Protein AF-A0A0B3BM77-F1 (afdb_monomer)

pLDDT: mean 92.87, std 7.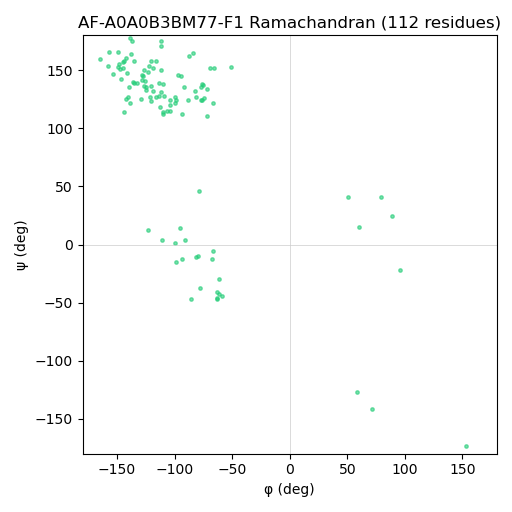0, range [59.5, 98.69]

Structure (mmCIF, N/CA/C/O backbone):
data_AF-A0A0B3BM77-F1
#
_entry.id   AF-A0A0B3BM77-F1
#
loop_
_atom_site.group_PDB
_atom_site.id
_atom_site.type_symbol
_atom_site.label_atom_id
_atom_site.label_alt_id
_atom_site.label_comp_id
_atom_site.label_asym_id
_atom_site.label_entity_id
_atom_site.label_seq_id
_atom_site.pdbx_PDB_ins_code
_atom_site.Cartn_x
_atom_site.Cartn_y
_atom_site.Cartn_z
_atom_site.occupancy
_atom_site.B_iso_or_equiv
_atom_site.auth_seq_id
_atom_site.auth_comp_id
_atom_site.auth_asym_id
_atom_site.auth_atom_id
_atom_site.pdbx_PDB_model_num
ATOM 1 N N . MET A 1 1 ? -20.000 -0.209 4.697 1.00 59.50 1 MET A N 1
ATOM 2 C CA . MET A 1 1 ? -18.813 -0.447 3.841 1.00 59.50 1 MET A CA 1
ATOM 3 C C . MET A 1 1 ? -17.624 -0.714 4.749 1.00 59.50 1 MET A C 1
ATOM 5 O O . MET A 1 1 ? -17.589 -0.122 5.816 1.00 59.50 1 MET A O 1
ATOM 9 N N . ALA A 1 2 ? -16.719 -1.623 4.383 1.00 77.06 2 ALA A N 1
ATOM 10 C CA . ALA A 1 2 ? -15.497 -1.900 5.147 1.00 77.06 2 ALA A CA 1
ATOM 11 C C . ALA A 1 2 ? -14.353 -0.961 4.716 1.00 77.06 2 ALA A C 1
ATOM 13 O O . ALA A 1 2 ? -14.429 -0.379 3.636 1.00 77.06 2 ALA A O 1
ATOM 14 N N . ALA A 1 3 ? -13.305 -0.831 5.536 1.00 89.12 3 ALA A N 1
ATOM 15 C CA . ALA A 1 3 ? -12.104 -0.069 5.188 1.00 89.12 3 ALA A CA 1
ATOM 16 C C . ALA A 1 3 ? -11.332 -0.742 4.038 1.00 89.12 3 ALA A C 1
ATOM 18 O O . ALA A 1 3 ? -10.911 -1.892 4.160 1.00 89.12 3 ALA A O 1
ATOM 19 N N . VAL A 1 4 ? -11.137 -0.022 2.931 1.00 93.12 4 VAL A N 1
ATOM 20 C CA . VAL A 1 4 ? -10.393 -0.472 1.746 1.00 93.12 4 VAL A CA 1
ATOM 21 C C . VAL A 1 4 ? -9.224 0.472 1.493 1.00 93.12 4 VAL A C 1
ATOM 23 O O . VAL A 1 4 ? -9.422 1.668 1.295 1.00 93.12 4 VAL A O 1
ATOM 26 N N . SER A 1 5 ? -8.006 -0.059 1.438 1.00 95.69 5 SER A N 1
ATOM 27 C CA . SER A 1 5 ? -6.787 0.670 1.066 1.00 95.69 5 SER A CA 1
ATOM 28 C C . SER A 1 5 ? -6.189 0.114 -0.229 1.00 95.69 5 SER A C 1
ATOM 30 O O . SER A 1 5 ? -6.476 -1.017 -0.626 1.00 95.69 5 SER A O 1
ATOM 32 N N . ARG A 1 6 ? -5.377 0.919 -0.923 1.00 97.25 6 ARG A N 1
ATOM 33 C CA . ARG A 1 6 ? -4.681 0.515 -2.158 1.00 97.25 6 ARG A CA 1
ATOM 34 C C . ARG A 1 6 ? -3.229 0.969 -2.147 1.00 97.25 6 ARG A C 1
ATOM 36 O O . ARG A 1 6 ? -2.951 2.102 -1.762 1.00 97.25 6 ARG A O 1
ATOM 43 N N . LEU A 1 7 ? -2.340 0.098 -2.616 1.00 98.44 7 LEU A N 1
ATOM 44 C CA . LEU A 1 7 ? -0.934 0.394 -2.872 1.00 98.44 7 LEU A CA 1
ATOM 45 C C . LEU A 1 7 ? -0.726 0.548 -4.378 1.00 98.44 7 LEU A C 1
ATOM 47 O O . LEU A 1 7 ? -0.972 -0.390 -5.133 1.00 98.44 7 LEU A O 1
ATOM 51 N N . TYR A 1 8 ? -0.269 1.720 -4.806 1.00 98.25 8 TYR A N 1
ATOM 52 C CA . TYR A 1 8 ? -0.034 2.040 -6.208 1.00 98.25 8 TYR A CA 1
ATOM 53 C C . TYR A 1 8 ? 1.444 2.196 -6.520 1.00 98.25 8 TYR A C 1
ATOM 55 O O . TYR A 1 8 ? 2.213 2.692 -5.697 1.00 98.25 8 TYR A O 1
ATOM 63 N N . THR A 1 9 ? 1.781 1.867 -7.763 1.00 98.56 9 THR A N 1
ATOM 64 C CA . THR A 1 9 ? 3.061 2.174 -8.388 1.00 98.56 9 THR A CA 1
ATOM 65 C C . THR A 1 9 ? 2.799 2.842 -9.727 1.00 98.56 9 THR A C 1
ATOM 67 O O . THR A 1 9 ? 2.075 2.314 -10.567 1.00 98.56 9 THR A O 1
ATOM 70 N N . VAL A 1 10 ? 3.385 4.021 -9.920 1.00 98.31 10 VAL A N 1
ATOM 71 C CA . VAL A 1 10 ? 3.298 4.791 -11.164 1.00 98.31 10 VAL A CA 1
ATOM 72 C C . VAL A 1 10 ? 4.617 4.633 -11.902 1.00 98.31 10 VAL A C 1
ATOM 74 O O . VAL A 1 10 ? 5.676 4.922 -11.345 1.00 98.31 10 VAL A O 1
ATOM 77 N N . LEU A 1 11 ? 4.555 4.183 -13.152 1.00 98.06 11 LEU A N 1
ATOM 78 C CA . LEU A 1 11 ? 5.717 3.804 -13.955 1.00 98.06 11 LEU A CA 1
ATOM 79 C C . LEU A 1 11 ? 5.842 4.673 -15.203 1.00 98.06 11 LEU A C 1
ATOM 81 O O . LEU A 1 11 ? 4.842 5.133 -15.749 1.00 98.06 11 LEU A O 1
ATOM 85 N N . THR A 1 12 ? 7.075 4.844 -15.677 1.00 98.00 12 THR A N 1
ATOM 86 C CA . THR A 1 12 ? 7.338 5.237 -17.068 1.00 98.00 12 THR A CA 1
ATOM 87 C C . THR A 1 12 ? 7.705 3.978 -17.840 1.00 98.00 12 THR A C 1
ATOM 89 O O . THR A 1 12 ? 8.650 3.288 -17.460 1.00 98.00 12 THR A O 1
ATOM 92 N N . ILE A 1 13 ? 6.946 3.662 -18.888 1.00 97.00 13 ILE A N 1
ATOM 93 C CA . ILE A 1 13 ? 7.153 2.474 -19.720 1.00 97.00 13 ILE A CA 1
ATOM 94 C C . ILE A 1 13 ? 7.510 2.937 -21.129 1.00 97.00 13 ILE A C 1
ATOM 96 O O . ILE A 1 13 ? 6.761 3.704 -21.734 1.00 97.00 13 ILE A O 1
ATOM 100 N N . TYR A 1 14 ? 8.626 2.439 -21.651 1.00 95.19 14 TYR A N 1
ATOM 101 C CA . TYR A 1 14 ? 8.990 2.578 -23.052 1.00 95.19 14 TYR A CA 1
ATOM 102 C C . TYR A 1 14 ? 8.476 1.374 -23.839 1.00 95.19 14 TYR A C 1
ATOM 104 O O . TYR A 1 14 ? 8.576 0.226 -23.398 1.00 95.19 14 TYR A O 1
ATOM 112 N N . THR A 1 15 ? 7.893 1.627 -25.009 1.00 93.31 15 THR A N 1
ATOM 113 C CA . THR A 1 15 ? 7.388 0.584 -25.908 1.00 93.31 15 THR A CA 1
ATOM 114 C C . THR A 1 15 ? 7.700 0.948 -27.353 1.00 93.31 15 THR A C 1
ATOM 116 O O . THR A 1 15 ? 7.334 2.027 -27.814 1.00 93.31 15 THR A O 1
ATOM 119 N N . TYR A 1 16 ? 8.343 0.029 -28.073 1.00 93.38 16 TYR A N 1
ATOM 120 C CA . TYR A 1 16 ? 8.620 0.143 -29.503 1.00 93.38 16 TYR A CA 1
ATOM 121 C C . TYR A 1 16 ? 8.509 -1.234 -30.168 1.00 93.38 16 TYR A C 1
ATOM 123 O O . TYR A 1 16 ? 9.279 -2.148 -29.872 1.00 93.38 16 TYR A O 1
ATOM 131 N N . GLY A 1 17 ? 7.529 -1.411 -31.057 1.00 91.31 17 GLY A N 1
ATOM 132 C CA . GLY A 1 17 ? 7.225 -2.723 -31.635 1.00 91.31 17 GLY A CA 1
ATOM 133 C C . GLY A 1 17 ? 6.879 -3.757 -30.554 1.00 91.31 17 GLY A C 1
ATOM 134 O O . GLY A 1 17 ? 6.011 -3.521 -29.714 1.00 91.31 17 GLY A O 1
ATOM 135 N N . SER A 1 18 ? 7.560 -4.906 -30.567 1.00 90.50 18 SER A N 1
ATOM 136 C CA . SER A 1 18 ? 7.429 -5.949 -29.538 1.00 90.50 18 SER A CA 1
ATOM 137 C C . SER A 1 18 ? 8.256 -5.683 -28.275 1.00 90.50 18 SER A C 1
ATOM 139 O O . SER A 1 18 ? 8.066 -6.379 -27.277 1.00 90.50 18 SER A O 1
ATOM 141 N N . PHE A 1 19 ? 9.160 -4.701 -28.305 1.00 93.19 19 PHE A N 1
ATOM 142 C CA . PHE A 1 19 ? 10.023 -4.365 -27.183 1.00 93.19 19 PHE A CA 1
ATOM 143 C C . PHE A 1 19 ? 9.289 -3.476 -26.176 1.00 93.19 19 PHE A C 1
ATOM 145 O O . PHE A 1 19 ? 8.747 -2.426 -26.531 1.00 93.19 19 PHE A O 1
ATOM 152 N N . ARG A 1 20 ? 9.294 -3.895 -24.910 1.00 95.69 20 ARG A N 1
ATOM 153 C CA . ARG A 1 20 ? 8.758 -3.163 -23.757 1.00 95.69 20 ARG A CA 1
ATOM 154 C C . ARG A 1 20 ? 9.764 -3.177 -22.615 1.00 95.69 20 ARG A C 1
ATOM 156 O O . ARG A 1 20 ? 10.355 -4.219 -22.325 1.00 95.69 20 ARG A O 1
ATOM 163 N N . GLN A 1 21 ? 9.901 -2.044 -21.938 1.00 97.06 21 GLN A N 1
ATOM 164 C CA . GLN A 1 21 ? 10.667 -1.928 -20.701 1.00 97.06 21 GLN A CA 1
ATOM 165 C C . GLN A 1 21 ? 10.062 -0.865 -19.783 1.00 97.06 21 GLN A C 1
ATOM 167 O O . GLN A 1 21 ? 9.396 0.069 -20.222 1.00 97.06 21 GLN A O 1
ATOM 172 N N . ILE A 1 22 ? 10.317 -1.006 -18.493 1.00 98.31 22 ILE A N 1
ATOM 173 C CA . ILE A 1 22 ? 10.023 -0.031 -17.454 1.00 98.31 22 ILE A CA 1
ATOM 174 C C . ILE A 1 22 ? 11.292 0.799 -17.271 1.00 98.31 22 ILE A C 1
ATOM 176 O O . ILE A 1 22 ? 12.302 0.276 -16.803 1.00 98.31 22 ILE A O 1
ATOM 180 N N . ASP A 1 23 ? 11.246 2.078 -17.631 1.00 97.50 23 ASP A N 1
ATOM 181 C CA . ASP A 1 23 ? 12.409 2.973 -17.568 1.00 97.50 23 ASP A CA 1
ATOM 182 C C . ASP A 1 23 ? 12.690 3.444 -16.144 1.00 97.50 23 ASP A C 1
ATOM 184 O O . ASP A 1 23 ? 13.841 3.613 -15.755 1.00 97.50 23 ASP A O 1
ATOM 188 N N . LYS A 1 24 ? 11.631 3.704 -15.371 1.00 97.50 24 LYS A N 1
ATOM 189 C CA . LYS A 1 24 ? 11.724 4.157 -13.980 1.00 97.50 24 LYS A CA 1
ATOM 190 C C . LYS A 1 24 ? 10.398 4.027 -13.242 1.00 97.50 24 LYS A C 1
ATOM 192 O O . LYS A 1 24 ? 9.319 4.034 -13.843 1.00 97.50 24 LYS A O 1
ATOM 197 N N . VAL A 1 25 ? 10.497 4.016 -11.917 1.00 98.25 25 VAL A N 1
ATOM 198 C CA . VAL A 1 25 ? 9.377 4.241 -10.998 1.00 98.25 25 VAL A CA 1
ATOM 199 C C . VAL A 1 25 ? 9.255 5.740 -10.741 1.00 98.25 25 VAL A C 1
ATOM 201 O O . VAL A 1 25 ? 10.214 6.374 -10.313 1.00 98.25 25 VAL A O 1
ATOM 204 N N . ASN A 1 26 ? 8.078 6.307 -11.001 1.00 98.06 26 ASN A N 1
ATOM 205 C CA . ASN A 1 26 ? 7.782 7.709 -10.707 1.00 98.06 26 ASN A CA 1
ATOM 206 C C . ASN A 1 26 ? 7.312 7.880 -9.261 1.00 98.06 26 ASN A C 1
ATOM 208 O O . ASN A 1 26 ? 7.794 8.760 -8.556 1.00 98.06 26 ASN A O 1
ATOM 212 N N . TYR A 1 27 ? 6.381 7.028 -8.823 1.00 98.06 27 TYR A N 1
ATOM 213 C CA . TYR A 1 27 ? 5.808 7.080 -7.480 1.00 98.06 27 TYR A CA 1
ATOM 214 C C . TYR A 1 27 ? 5.461 5.683 -6.979 1.00 98.06 27 TYR A C 1
ATOM 216 O O . TYR A 1 27 ? 5.089 4.801 -7.755 1.00 98.06 27 TYR A O 1
ATOM 224 N N . THR A 1 28 ? 5.515 5.501 -5.665 1.00 98.50 28 THR A N 1
ATOM 225 C CA . THR A 1 28 ? 4.945 4.344 -4.974 1.00 98.50 28 THR A CA 1
ATOM 226 C C . THR A 1 28 ? 4.279 4.843 -3.703 1.00 98.50 28 THR A C 1
ATOM 228 O O . THR A 1 28 ? 4.926 5.510 -2.900 1.00 98.50 28 THR A O 1
ATOM 231 N N . TYR A 1 29 ? 2.980 4.599 -3.541 1.00 98.31 29 TYR A N 1
ATOM 232 C CA . TYR A 1 29 ? 2.230 5.198 -2.440 1.00 98.31 29 TYR A CA 1
ATOM 233 C C . TYR A 1 29 ? 0.957 4.435 -2.092 1.00 98.31 29 TYR A C 1
ATOM 235 O O . TYR A 1 29 ? 0.335 3.777 -2.925 1.00 98.31 29 TYR A O 1
ATOM 243 N N . TRP A 1 30 ? 0.554 4.580 -0.835 1.00 98.44 30 TRP A N 1
ATOM 244 C CA . TRP A 1 30 ? -0.709 4.083 -0.315 1.00 98.44 30 TRP A CA 1
ATOM 245 C C . TRP A 1 30 ? -1.800 5.152 -0.357 1.00 98.44 30 TRP A C 1
ATOM 247 O O . TRP A 1 30 ? -1.537 6.323 -0.067 1.00 98.44 30 TRP A O 1
ATOM 257 N N . VAL A 1 31 ? -3.041 4.733 -0.609 1.00 97.50 31 VAL A N 1
ATOM 258 C CA . VAL A 1 31 ? -4.235 5.576 -0.461 1.00 97.50 31 VAL A CA 1
ATOM 259 C C . VAL A 1 31 ? -5.378 4.857 0.240 1.00 97.50 31 VAL A C 1
ATOM 261 O O . VAL A 1 31 ? -5.492 3.628 0.211 1.00 97.50 31 VAL A O 1
ATOM 264 N N . GLU A 1 32 ? -6.270 5.660 0.804 1.00 96.94 32 GLU A N 1
ATOM 265 C CA . GLU A 1 32 ? -7.606 5.247 1.217 1.00 96.94 32 GLU A CA 1
ATOM 266 C C . GLU A 1 32 ? -8.490 5.128 -0.033 1.00 96.94 32 GLU A C 1
ATOM 268 O O . GLU A 1 32 ? -8.588 6.052 -0.837 1.00 96.94 32 GLU A O 1
ATOM 273 N N . ALA A 1 33 ? -9.095 3.959 -0.238 1.00 95.50 33 ALA A N 1
ATOM 274 C CA . ALA A 1 33 ? -9.908 3.627 -1.410 1.00 95.50 33 ALA A CA 1
ATOM 275 C C . ALA A 1 33 ? -11.406 3.476 -1.086 1.00 95.50 33 ALA A C 1
ATOM 277 O O . ALA A 1 33 ? -12.201 3.134 -1.961 1.00 95.50 33 ALA A O 1
ATOM 278 N N . SER A 1 34 ? -11.787 3.737 0.163 1.00 93.56 34 SER A N 1
ATOM 279 C CA . SER A 1 34 ? -13.165 3.836 0.647 1.00 93.56 34 SER A CA 1
ATOM 280 C C . SER A 1 34 ? -13.236 4.910 1.726 1.00 93.56 34 SER A C 1
ATOM 282 O O . SER A 1 34 ? -12.267 5.075 2.462 1.00 93.56 34 SER A O 1
ATOM 284 N N . SER A 1 35 ? -14.386 5.552 1.901 1.00 88.31 35 SER A N 1
ATOM 285 C CA . SER A 1 35 ? -14.634 6.449 3.032 1.00 88.31 35 SER A CA 1
ATOM 286 C C . SER A 1 35 ? -15.081 5.690 4.289 1.00 88.31 35 SER A C 1
ATOM 288 O O . SER A 1 35 ? -15.460 4.517 4.235 1.00 88.31 35 SER A O 1
ATOM 290 N N . GLY A 1 36 ? -15.037 6.358 5.441 1.00 87.44 36 GLY A N 1
ATOM 291 C CA . GLY A 1 36 ? -15.538 5.834 6.710 1.00 87.44 36 GLY A CA 1
ATOM 292 C C . GLY A 1 36 ? -14.814 6.442 7.912 1.00 87.44 36 GLY A C 1
ATOM 293 O O . GLY A 1 36 ? -13.996 7.341 7.737 1.00 87.44 36 GLY A O 1
ATOM 294 N N . PRO A 1 37 ? -15.090 5.952 9.132 1.00 89.06 37 PRO A N 1
ATOM 295 C CA . PRO A 1 37 ? -14.462 6.423 10.367 1.00 89.06 37 PRO A CA 1
ATOM 296 C C . PRO A 1 37 ? -13.054 5.829 10.552 1.00 89.06 37 PRO A C 1
ATOM 298 O O . PRO A 1 37 ? -12.710 5.307 11.613 1.00 89.06 37 PRO A O 1
ATOM 301 N N . TRP A 1 38 ? -12.251 5.846 9.493 1.00 93.56 38 TRP A N 1
ATOM 302 C CA . TRP A 1 38 ? -10.919 5.268 9.472 1.00 93.56 38 TRP A CA 1
ATOM 303 C C . TRP A 1 38 ? -9.976 6.106 8.616 1.00 93.56 38 TRP A C 1
ATOM 305 O O . TRP A 1 38 ? -10.410 6.848 7.742 1.00 93.56 38 TRP A O 1
ATOM 315 N N . GLU A 1 39 ? -8.687 5.956 8.875 1.00 95.50 39 GLU A N 1
ATOM 316 C CA . GLU A 1 39 ? -7.605 6.614 8.152 1.00 95.50 39 GLU A CA 1
ATOM 317 C C . GLU A 1 39 ? -6.417 5.654 8.002 1.00 95.50 39 GLU A C 1
ATOM 319 O O . GLU A 1 39 ? -6.283 4.671 8.745 1.00 95.50 39 GLU A O 1
ATOM 324 N N . LEU A 1 40 ? -5.531 5.947 7.054 1.00 96.50 40 LEU A N 1
ATOM 325 C CA . LEU A 1 40 ? -4.317 5.177 6.817 1.00 96.50 40 LEU A CA 1
ATOM 326 C C . LEU A 1 40 ? -3.068 5.935 7.295 1.00 96.50 40 LEU A C 1
ATOM 328 O O . LEU A 1 40 ? -2.688 6.966 6.733 1.00 96.50 40 LEU A O 1
ATOM 332 N N . ARG A 1 41 ? -2.391 5.384 8.306 1.00 96.06 41 ARG A N 1
ATOM 333 C CA . ARG A 1 41 ? -1.168 5.931 8.919 1.00 96.06 41 ARG A CA 1
ATOM 334 C C . ARG A 1 41 ? 0.057 5.068 8.631 1.00 96.06 41 ARG A C 1
ATOM 336 O O . ARG A 1 41 ? -0.066 3.984 8.066 1.00 96.06 41 ARG A O 1
ATOM 343 N N . ASP A 1 42 ? 1.233 5.588 8.984 1.00 96.31 42 ASP A N 1
ATOM 344 C CA . ASP A 1 42 ? 2.528 4.891 8.904 1.00 96.31 42 ASP A CA 1
ATOM 345 C C . ASP A 1 42 ? 2.784 4.246 7.532 1.00 96.31 42 ASP A C 1
ATOM 347 O O . ASP A 1 42 ? 3.240 3.112 7.413 1.00 96.31 42 ASP A O 1
ATOM 351 N N . LYS A 1 43 ? 2.416 4.977 6.475 1.00 97.88 43 LYS A N 1
ATOM 352 C CA . LYS A 1 43 ? 2.465 4.506 5.092 1.00 97.88 43 LYS A CA 1
ATOM 353 C C . LYS A 1 43 ? 3.916 4.417 4.637 1.00 97.88 43 LYS A C 1
ATOM 355 O O . LYS A 1 43 ? 4.551 5.444 4.408 1.00 97.88 43 LYS A O 1
ATOM 360 N N . TYR A 1 44 ? 4.402 3.201 4.441 1.00 98.00 44 TYR A N 1
ATOM 361 C CA . TYR A 1 44 ? 5.689 2.935 3.820 1.00 98.00 44 TYR A CA 1
ATOM 362 C C . TYR A 1 44 ? 5.491 2.090 2.569 1.00 98.00 44 TYR A C 1
ATOM 364 O O . TYR A 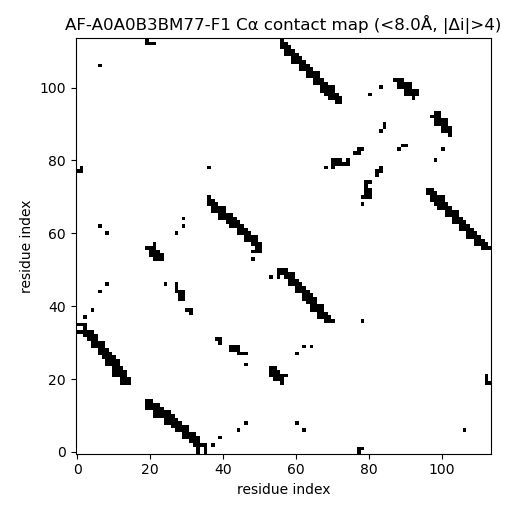1 44 ? 4.710 1.137 2.553 1.00 98.00 44 TYR A O 1
ATOM 372 N N . ALA A 1 45 ? 6.184 2.446 1.496 1.00 98.00 45 ALA A N 1
ATOM 373 C CA . ALA A 1 45 ? 6.166 1.660 0.281 1.00 98.00 45 ALA A CA 1
ATOM 374 C C . ALA A 1 45 ? 7.445 1.854 -0.521 1.00 98.00 45 ALA A C 1
ATOM 376 O O . ALA A 1 45 ? 8.016 2.943 -0.557 1.00 98.00 45 ALA A O 1
ATOM 377 N N . ILE A 1 46 ? 7.857 0.786 -1.189 1.00 98.19 46 ILE A N 1
ATOM 378 C CA . ILE A 1 46 ? 9.022 0.759 -2.056 1.00 98.19 46 ILE A CA 1
ATOM 379 C C . ILE A 1 46 ? 8.723 -0.096 -3.280 1.00 98.19 46 ILE A C 1
ATOM 381 O O . ILE A 1 46 ? 7.988 -1.082 -3.212 1.00 98.19 46 ILE A O 1
ATOM 385 N N . THR A 1 47 ? 9.325 0.283 -4.400 1.00 98.62 47 THR A N 1
ATOM 386 C CA . THR A 1 47 ? 9.349 -0.529 -5.610 1.00 98.62 47 THR A CA 1
ATOM 387 C C . THR A 1 47 ? 10.786 -0.727 -6.046 1.00 98.62 47 THR A C 1
ATOM 389 O O . THR A 1 47 ? 11.549 0.236 -6.121 1.00 98.62 47 THR A O 1
ATOM 392 N N . ILE A 1 48 ? 11.139 -1.968 -6.363 1.00 98.06 48 ILE A N 1
ATOM 393 C CA . ILE A 1 48 ? 12.467 -2.349 -6.835 1.00 98.06 48 ILE A CA 1
ATOM 394 C C . ILE A 1 48 ? 12.380 -3.024 -8.204 1.00 98.06 48 ILE A C 1
ATOM 396 O O . ILE A 1 48 ? 11.366 -3.626 -8.561 1.00 98.06 48 ILE A O 1
ATOM 400 N N . SER A 1 49 ? 13.465 -2.935 -8.970 1.00 97.75 49 SER A N 1
ATOM 401 C CA . SER A 1 49 ? 13.656 -3.752 -10.170 1.00 97.75 49 SER A CA 1
ATOM 402 C C . SER A 1 49 ? 13.928 -5.201 -9.767 1.00 97.75 49 SER A C 1
ATOM 404 O O . SER A 1 49 ? 14.779 -5.450 -8.912 1.00 97.75 49 SER A O 1
ATOM 406 N N . ARG A 1 50 ? 13.263 -6.167 -10.412 1.00 96.88 50 ARG A N 1
ATOM 407 C CA . ARG A 1 50 ? 13.557 -7.598 -10.200 1.00 96.88 50 ARG A CA 1
ATOM 408 C C . ARG A 1 50 ? 14.792 -8.074 -10.963 1.00 96.88 50 ARG A C 1
ATOM 410 O O . ARG A 1 50 ? 15.267 -9.175 -10.714 1.00 96.88 50 ARG A O 1
ATOM 417 N N . THR A 1 51 ? 15.324 -7.248 -11.865 1.00 92.75 51 THR A N 1
ATOM 418 C CA . THR A 1 51 ? 16.577 -7.510 -12.592 1.00 92.75 51 THR A CA 1
ATOM 419 C C . THR A 1 51 ? 17.776 -6.768 -11.990 1.00 92.75 51 THR A C 1
ATOM 421 O O . THR A 1 51 ? 18.880 -6.881 -12.509 1.00 92.75 51 THR A O 1
ATOM 424 N N . GLY A 1 52 ? 17.577 -6.011 -10.903 1.00 93.31 52 GLY A N 1
ATOM 425 C CA . GLY A 1 52 ? 18.634 -5.322 -10.151 1.00 93.31 52 GLY A CA 1
ATOM 426 C C . GLY A 1 52 ? 18.857 -3.851 -10.522 1.00 93.31 52 GLY A C 1
ATOM 427 O O . GLY A 1 52 ? 19.343 -3.087 -9.694 1.00 93.31 52 GLY A O 1
ATOM 428 N N . SER A 1 53 ? 18.453 -3.412 -11.715 1.00 96.56 53 SER A N 1
ATOM 429 C CA . SER A 1 53 ? 18.545 -2.009 -12.149 1.00 96.56 53 SER A CA 1
ATOM 430 C C . SER A 1 53 ? 17.420 -1.635 -13.115 1.00 96.56 53 SER A C 1
ATOM 432 O O . SER A 1 53 ? 16.703 -2.509 -13.607 1.00 96.56 53 SER A O 1
ATOM 434 N N . PHE A 1 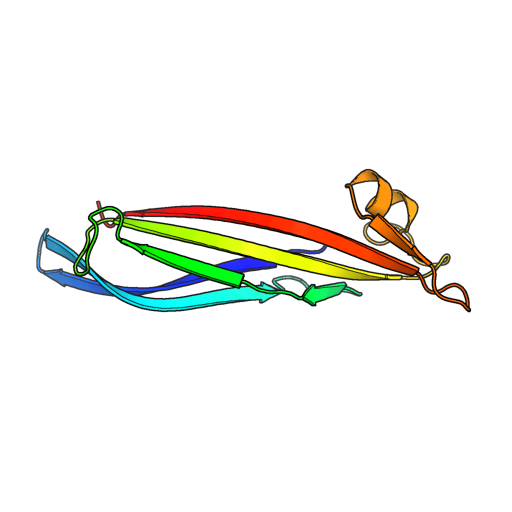54 ? 17.232 -0.333 -13.342 1.00 97.19 54 PHE A N 1
ATOM 435 C CA . PHE A 1 54 ? 16.394 0.190 -14.420 1.00 97.19 54 PHE A CA 1
ATOM 436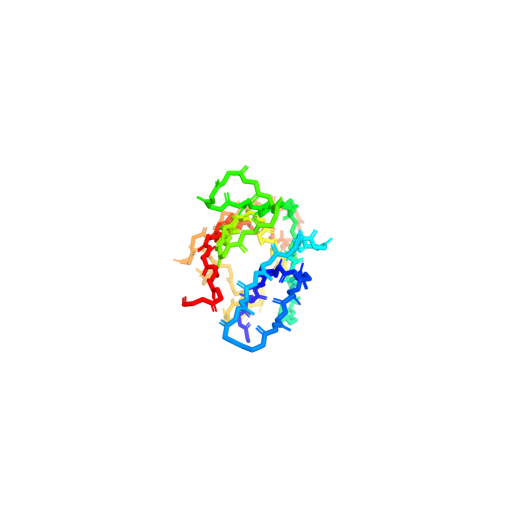 C C . PHE A 1 54 ? 17.274 0.555 -15.637 1.00 97.19 54 PHE A C 1
ATOM 438 O O . PHE A 1 54 ? 18.395 1.024 -15.42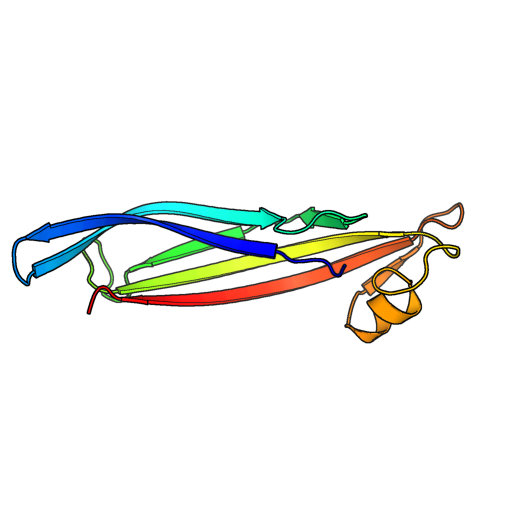7 1.00 97.19 54 PHE A O 1
ATOM 445 N N . PRO A 1 55 ? 16.793 0.385 -16.885 1.00 97.12 55 PRO A N 1
ATOM 446 C CA . PRO A 1 55 ? 15.476 -0.138 -17.247 1.00 97.12 55 PRO A CA 1
ATOM 447 C C . PRO A 1 55 ? 15.321 -1.635 -16.930 1.00 97.12 55 PRO A C 1
ATOM 449 O O . PRO A 1 55 ? 16.295 -2.382 -16.897 1.00 97.12 55 PRO A O 1
ATOM 452 N N . THR A 1 56 ? 14.089 -2.074 -16.669 1.00 98.00 56 THR A N 1
ATOM 453 C CA . THR A 1 56 ? 13.766 -3.470 -16.319 1.00 98.00 56 THR A CA 1
ATOM 454 C C . THR A 1 56 ? 12.500 -3.949 -17.016 1.00 98.00 56 THR A C 1
ATOM 456 O O . THR A 1 56 ? 11.709 -3.148 -17.503 1.00 98.00 56 THR A O 1
ATOM 459 N N . THR A 1 57 ? 12.265 -5.255 -17.053 1.00 97.62 57 THR A N 1
ATOM 460 C CA . THR A 1 57 ? 11.026 -5.845 -17.580 1.00 97.62 57 THR A CA 1
ATOM 461 C C . THR A 1 57 ? 10.032 -6.217 -16.484 1.00 97.62 57 THR A C 1
ATOM 463 O O . THR A 1 57 ? 8.857 -6.427 -16.780 1.00 97.62 57 THR A O 1
ATOM 466 N N . ALA A 1 58 ? 10.476 -6.261 -15.224 1.00 98.12 58 ALA A N 1
ATOM 467 C CA . ALA A 1 58 ? 9.629 -6.590 -14.091 1.00 98.12 58 ALA A CA 1
ATOM 468 C C . ALA A 1 58 ? 10.050 -5.842 -12.824 1.00 98.12 58 ALA A C 1
ATOM 470 O O . ALA A 1 58 ? 11.234 -5.686 -12.518 1.00 98.12 58 ALA A O 1
ATOM 471 N N . ILE A 1 59 ? 9.055 -5.434 -12.049 1.00 98.56 59 ILE A N 1
ATOM 472 C CA . ILE A 1 59 ? 9.230 -4.793 -10.749 1.00 98.56 59 ILE A CA 1
ATOM 473 C C . ILE A 1 59 ? 8.547 -5.604 -9.654 1.00 98.56 59 ILE A C 1
ATOM 475 O O . ILE A 1 59 ? 7.611 -6.363 -9.910 1.00 98.56 59 ILE A O 1
ATOM 479 N N . GLU A 1 60 ? 9.000 -5.401 -8.427 1.00 98.62 60 GLU A N 1
ATOM 480 C CA . GLU A 1 60 ? 8.298 -5.827 -7.225 1.00 98.62 60 GLU A CA 1
ATOM 481 C C . GLU A 1 60 ? 8.019 -4.598 -6.366 1.00 98.62 60 GLU A C 1
ATOM 483 O O . GLU A 1 60 ? 8.923 -3.815 -6.068 1.00 98.62 60 GLU A O 1
ATOM 488 N N . THR A 1 61 ? 6.759 -4.424 -5.988 1.00 98.69 61 THR A N 1
ATOM 489 C CA . THR A 1 61 ? 6.320 -3.377 -5.074 1.00 98.69 61 THR A CA 1
ATOM 490 C C . THR A 1 61 ? 5.921 -4.022 -3.763 1.00 98.69 61 THR A C 1
ATOM 492 O O . THR A 1 61 ? 5.079 -4.916 -3.749 1.00 98.69 61 THR A O 1
ATOM 495 N N . THR A 1 62 ? 6.476 -3.521 -2.664 1.00 98.56 62 THR A N 1
ATOM 496 C CA . THR A 1 62 ? 6.094 -3.905 -1.305 1.00 98.56 62 THR A CA 1
ATOM 497 C C . THR A 1 62 ? 5.731 -2.659 -0.516 1.00 98.56 62 THR A C 1
ATOM 499 O O . THR A 1 62 ? 6.385 -1.621 -0.627 1.00 98.56 62 THR A O 1
ATOM 502 N N . GLY A 1 63 ? 4.693 -2.748 0.305 1.00 98.38 63 GLY A N 1
ATOM 503 C CA . GLY A 1 63 ? 4.312 -1.664 1.193 1.00 98.38 63 GLY A CA 1
ATOM 504 C C . GLY A 1 63 ? 3.669 -2.156 2.474 1.00 98.38 63 GLY A C 1
ATOM 505 O O . GLY A 1 63 ? 3.036 -3.208 2.510 1.00 98.38 63 GLY A O 1
ATOM 506 N N . THR A 1 64 ? 3.806 -1.346 3.514 1.00 98.31 64 THR A N 1
ATOM 507 C CA . THR A 1 64 ? 3.158 -1.512 4.810 1.00 98.31 64 THR A CA 1
ATOM 508 C C . THR A 1 64 ? 2.406 -0.239 5.177 1.00 98.31 64 THR A C 1
ATOM 510 O O . THR A 1 64 ? 2.762 0.863 4.758 1.00 98.31 64 THR A O 1
ATOM 513 N N . ALA A 1 65 ? 1.326 -0.390 5.931 1.00 98.06 65 ALA A N 1
ATOM 514 C CA . ALA A 1 65 ? 0.582 0.732 6.485 1.00 98.06 65 ALA A CA 1
ATOM 515 C C . ALA A 1 65 ? -0.214 0.287 7.716 1.00 98.06 65 ALA A C 1
ATOM 517 O O . ALA A 1 65 ? -0.431 -0.907 7.932 1.00 98.06 65 ALA A O 1
ATOM 518 N N . THR A 1 66 ? -0.698 1.247 8.495 1.00 97.19 66 THR A N 1
ATOM 519 C CA . THR A 1 66 ? -1.562 1.011 9.653 1.00 97.19 66 THR A CA 1
ATOM 520 C C . THR A 1 66 ? -2.946 1.577 9.368 1.00 97.19 66 THR A C 1
ATOM 522 O O . THR A 1 66 ? -3.103 2.784 9.194 1.00 97.19 66 THR A O 1
ATOM 525 N N . ILE A 1 67 ? -3.972 0.727 9.351 1.00 96.00 67 ILE A N 1
ATOM 526 C CA . ILE A 1 67 ? -5.364 1.188 9.369 1.00 96.00 67 ILE A CA 1
ATOM 527 C C . ILE A 1 67 ? -5.690 1.604 10.800 1.00 96.00 67 ILE A C 1
ATOM 529 O O . ILE A 1 67 ? -5.556 0.792 11.718 1.00 96.00 67 ILE A O 1
ATOM 533 N N . VAL A 1 68 ? -6.138 2.843 10.985 1.00 94.94 68 VAL A N 1
ATOM 534 C CA . VAL A 1 68 ? -6.611 3.372 12.268 1.00 94.94 68 VAL A CA 1
ATOM 535 C C . VAL A 1 68 ? -8.099 3.659 12.153 1.00 94.94 68 VAL A C 1
ATOM 537 O O . VAL A 1 68 ? -8.521 4.336 11.225 1.00 94.94 68 VAL A O 1
ATOM 540 N N . VAL A 1 69 ? -8.896 3.140 13.082 1.00 93.62 69 VAL A N 1
ATOM 541 C CA . VAL A 1 69 ? -10.345 3.361 13.152 1.00 93.62 69 VAL A CA 1
ATOM 542 C C . VAL A 1 69 ? -10.667 4.056 14.465 1.00 93.62 69 VAL A C 1
ATOM 544 O O . VAL A 1 69 ? -10.229 3.600 15.523 1.00 93.62 69 VAL A O 1
ATOM 547 N N . THR A 1 70 ? -11.470 5.114 14.398 1.00 90.25 70 THR A N 1
ATOM 548 C CA . THR A 1 70 ? -12.012 5.797 15.577 1.00 90.25 70 THR A CA 1
ATOM 549 C C . THR A 1 70 ? -13.505 5.516 15.638 1.00 90.25 70 THR A C 1
ATOM 551 O O . THR A 1 70 ? -14.256 5.952 14.773 1.00 90.25 70 THR A O 1
ATOM 554 N N . THR A 1 71 ? -13.946 4.760 16.639 1.00 88.94 71 THR A N 1
ATOM 555 C CA . THR A 1 71 ? -15.347 4.329 16.772 1.00 88.94 71 THR A CA 1
ATOM 556 C C . THR A 1 71 ? -15.827 4.467 18.216 1.00 88.94 71 THR A C 1
ATOM 558 O O . THR A 1 71 ? -15.051 4.821 19.101 1.00 88.94 71 THR A O 1
ATOM 561 N N . ASN A 1 72 ? -17.104 4.208 18.478 1.00 87.06 72 ASN A N 1
ATOM 562 C CA . ASN A 1 72 ? -17.677 4.206 19.824 1.00 87.06 72 ASN A CA 1
ATOM 563 C C . ASN A 1 72 ? -18.646 3.023 19.998 1.00 87.06 72 ASN A C 1
ATOM 565 O O . ASN A 1 72 ? -18.876 2.253 19.066 1.00 87.06 72 ASN A O 1
ATOM 569 N N . THR A 1 73 ? -19.213 2.871 21.195 1.00 82.25 73 THR A N 1
ATOM 570 C CA . THR A 1 73 ? -20.113 1.752 21.532 1.00 82.25 73 THR A CA 1
ATOM 571 C C . THR A 1 73 ? -21.452 1.763 20.793 1.00 82.25 73 THR A C 1
ATOM 573 O O . THR A 1 73 ? -22.157 0.759 20.831 1.00 82.25 73 THR A O 1
ATOM 576 N N . THR A 1 74 ? -21.827 2.860 20.127 1.00 84.81 74 THR A N 1
ATOM 577 C CA . THR A 1 74 ? -23.096 2.954 19.387 1.00 84.81 74 THR A CA 1
ATOM 578 C C . THR A 1 74 ? -22.951 2.593 17.908 1.00 84.81 74 THR A C 1
ATOM 580 O O . THR A 1 74 ? -23.956 2.364 17.233 1.00 84.81 74 THR A O 1
ATOM 583 N N . VAL A 1 75 ? -21.721 2.498 17.391 1.00 83.38 75 VAL A N 1
ATOM 584 C CA . VAL A 1 75 ? -21.457 2.085 16.007 1.00 83.38 75 VAL A CA 1
ATOM 585 C C . VAL A 1 75 ? -21.659 0.576 15.856 1.00 83.38 75 VAL A C 1
ATOM 587 O O . VAL A 1 75 ? -21.030 -0.229 16.540 1.00 83.38 75 VAL A O 1
ATOM 590 N N . THR A 1 76 ? -22.502 0.186 14.900 1.00 85.69 76 THR A N 1
ATOM 591 C CA . THR A 1 76 ? -22.804 -1.213 14.562 1.00 85.69 76 THR A CA 1
ATOM 592 C C . THR A 1 76 ? -22.262 -1.594 13.176 1.00 85.69 76 THR A C 1
ATOM 594 O O . THR A 1 76 ? -21.711 -0.769 12.441 1.00 85.69 76 THR A O 1
ATOM 597 N N . GLY A 1 77 ? -22.381 -2.871 12.800 1.00 86.31 77 GLY A N 1
ATOM 598 C CA . GLY A 1 77 ? -21.960 -3.364 11.485 1.00 86.31 77 GLY A CA 1
ATOM 599 C C . GLY A 1 77 ? -20.438 -3.415 11.310 1.00 86.31 77 GLY A C 1
ATOM 600 O O . GLY A 1 77 ? -19.707 -3.758 12.233 1.00 86.31 77 GLY A O 1
ATOM 601 N N . SER A 1 78 ? -19.944 -3.077 10.112 1.00 85.75 78 SER A N 1
ATOM 602 C CA . SER A 1 78 ? -18.536 -3.277 9.711 1.00 85.75 78 SER A CA 1
ATOM 603 C C . SER A 1 78 ? -17.499 -2.423 10.461 1.00 85.75 78 SER A C 1
ATOM 605 O O . SER A 1 78 ? -16.304 -2.597 10.234 1.00 85.75 78 SER A O 1
ATOM 607 N N . PHE A 1 79 ? -17.934 -1.500 11.321 1.00 87.69 79 PHE A N 1
ATOM 608 C CA . PHE A 1 79 ? -17.068 -0.679 12.176 1.00 87.69 79 PHE A CA 1
ATOM 609 C C . PHE A 1 79 ? -17.405 -0.821 13.670 1.00 87.69 79 PHE A C 1
ATOM 611 O O . PHE A 1 79 ? -16.922 -0.027 14.483 1.00 87.69 79 PHE A O 1
ATOM 618 N N . SER A 1 80 ? -18.222 -1.818 14.044 1.00 89.50 80 SER A N 1
ATOM 619 C CA . SER A 1 80 ? -18.436 -2.139 15.457 1.00 89.50 80 SER A CA 1
ATOM 620 C C . SER A 1 80 ? -17.143 -2.660 16.082 1.00 89.50 80 SER A C 1
ATOM 622 O O . SER A 1 80 ? -16.292 -3.254 15.410 1.00 89.50 80 SER A O 1
ATOM 624 N N . ILE A 1 81 ? -16.993 -2.446 17.386 1.00 89.00 81 ILE A N 1
ATOM 625 C CA . ILE A 1 81 ? -15.798 -2.856 18.129 1.00 89.00 81 ILE A CA 1
ATOM 626 C C . ILE A 1 81 ? -15.627 -4.379 18.060 1.00 89.00 81 ILE A C 1
ATOM 628 O O . ILE A 1 81 ? -14.512 -4.858 17.849 1.00 89.00 81 ILE A O 1
ATOM 632 N N . GLU A 1 82 ? -16.713 -5.143 18.203 1.00 89.62 82 GLU A N 1
ATOM 633 C CA . GLU A 1 82 ? -16.701 -6.609 18.134 1.00 89.62 82 GLU A CA 1
ATOM 634 C C . GLU A 1 82 ? -16.272 -7.094 16.751 1.00 89.62 82 GLU A C 1
ATOM 636 O O . GLU A 1 82 ? -15.404 -7.962 16.646 1.00 89.62 82 GLU A O 1
ATOM 641 N N . TYR A 1 83 ? -16.824 -6.500 15.688 1.00 90.12 83 TYR A N 1
ATOM 642 C CA . TYR A 1 83 ? -16.466 -6.868 14.324 1.00 90.12 83 TYR A CA 1
ATOM 643 C C . TYR A 1 83 ? -14.992 -6.566 14.037 1.00 90.12 83 TYR A C 1
ATOM 645 O O . TYR A 1 83 ? -14.262 -7.433 13.556 1.00 90.12 83 TYR A O 1
ATOM 653 N N . LEU A 1 84 ? -14.513 -5.373 14.393 1.00 91.19 84 LEU A N 1
ATOM 654 C CA . LEU A 1 84 ? -13.122 -4.974 14.172 1.00 91.19 84 LEU A CA 1
ATOM 655 C C . LEU A 1 84 ? -12.138 -5.862 14.950 1.00 91.19 84 LEU A C 1
ATOM 657 O O . LEU A 1 84 ? -11.128 -6.292 14.389 1.00 91.19 84 LEU A O 1
ATOM 661 N N . LYS A 1 85 ? -12.455 -6.212 16.204 1.00 90.19 85 LYS A N 1
ATOM 662 C CA . LYS A 1 85 ? -11.691 -7.210 16.971 1.00 90.19 85 LYS A CA 1
ATOM 663 C C . LYS A 1 85 ? -11.668 -8.563 16.260 1.00 90.19 85 LYS A C 1
ATOM 665 O O . LYS A 1 85 ? -10.601 -9.160 16.145 1.00 90.19 85 LYS A O 1
ATOM 670 N N . SER A 1 86 ? -12.812 -9.022 15.743 1.00 90.38 86 SER A N 1
ATOM 671 C CA . SER A 1 86 ? -12.920 -10.322 15.063 1.00 90.38 86 SER A CA 1
ATOM 672 C C . SER A 1 86 ? -12.042 -10.426 13.813 1.00 90.38 86 SER A C 1
ATOM 674 O O . SER A 1 86 ? -11.532 -11.499 13.507 1.00 90.38 86 SER A O 1
ATOM 676 N N . ILE A 1 87 ? -11.793 -9.303 13.129 1.00 90.50 87 ILE A N 1
ATOM 677 C CA . ILE A 1 87 ? -10.914 -9.247 11.954 1.00 90.50 87 ILE A CA 1
ATOM 678 C C . ILE A 1 87 ? -9.478 -8.821 12.302 1.00 90.50 87 ILE A C 1
ATOM 680 O O . ILE A 1 87 ? -8.702 -8.490 11.402 1.00 90.50 87 ILE A O 1
ATOM 684 N N . GLY A 1 88 ? -9.104 -8.836 13.586 1.00 90.69 88 GLY A N 1
ATOM 685 C CA . GLY A 1 88 ? -7.723 -8.687 14.048 1.00 90.69 88 GLY A CA 1
ATOM 686 C C . GLY A 1 88 ? -7.254 -7.254 14.295 1.00 90.69 88 GLY A C 1
ATOM 687 O O . GLY A 1 88 ? -6.054 -6.999 14.217 1.00 90.69 88 GLY A O 1
ATOM 688 N N . PHE A 1 89 ? -8.157 -6.306 14.563 1.00 93.31 89 PHE A N 1
ATOM 689 C CA . PHE A 1 89 ? -7.745 -4.999 15.079 1.00 93.31 89 PHE A CA 1
ATOM 690 C C . PHE A 1 89 ? -7.397 -5.076 16.567 1.00 93.31 89 PHE A C 1
ATOM 692 O O . PHE A 1 89 ? -8.160 -5.604 17.379 1.00 93.31 89 PHE A O 1
ATOM 699 N N . THR A 1 90 ? -6.285 -4.448 16.938 1.00 92.56 90 THR A N 1
ATOM 700 C CA . THR A 1 90 ? -5.915 -4.211 18.334 1.00 92.56 90 THR A CA 1
ATOM 701 C C . THR A 1 90 ? -6.638 -2.974 18.848 1.00 92.56 90 THR A C 1
ATOM 703 O O . THR A 1 90 ? -6.625 -1.928 18.199 1.00 92.56 90 THR A O 1
ATOM 706 N N . VAL A 1 91 ? -7.250 -3.073 20.029 1.00 85.69 91 VAL A N 1
ATOM 707 C CA . VAL A 1 91 ? -8.029 -1.985 20.635 1.00 85.69 91 VAL A CA 1
ATOM 708 C C . VAL A 1 91 ? -7.197 -1.240 21.666 1.00 85.69 91 VAL A C 1
ATOM 710 O O . VAL A 1 91 ? -6.692 -1.833 22.613 1.00 85.69 91 VAL A O 1
ATOM 713 N N . SER A 1 92 ? -7.086 0.071 21.496 1.00 80.94 92 SER A N 1
ATOM 714 C CA . SER A 1 92 ? -6.559 1.006 22.487 1.00 80.94 92 SER A CA 1
ATOM 715 C C . SER A 1 92 ? -7.729 1.855 22.994 1.00 80.94 92 SER A C 1
ATOM 717 O O . SER A 1 92 ? -8.345 2.594 22.225 1.00 80.94 92 SER A O 1
ATOM 719 N N . TYR A 1 93 ? -8.091 1.707 24.268 1.00 73.81 93 TYR A N 1
ATOM 720 C CA . TYR A 1 93 ? -9.158 2.506 24.875 1.00 73.81 93 TYR A CA 1
ATOM 721 C C . TYR A 1 93 ? -8.664 3.923 25.178 1.00 73.81 93 TYR A C 1
ATOM 723 O O . TYR A 1 93 ? -7.556 4.098 25.686 1.00 73.81 93 TYR A O 1
ATOM 731 N N . VAL A 1 94 ? -9.508 4.920 24.908 1.00 67.75 94 VAL A N 1
ATOM 732 C CA . VAL A 1 94 ? -9.336 6.295 25.386 1.00 67.75 94 VAL A CA 1
ATOM 733 C C . VAL A 1 94 ? -10.636 6.716 26.080 1.00 67.75 94 VAL A C 1
ATOM 735 O O . VAL A 1 94 ? -11.721 6.280 25.704 1.00 67.75 94 VAL A O 1
ATOM 738 N N . ASN A 1 95 ? -10.527 7.526 27.135 1.00 70.44 95 ASN A N 1
ATOM 739 C CA . ASN A 1 95 ? -11.672 8.002 27.918 1.00 70.44 95 ASN A CA 1
ATOM 740 C C . ASN A 1 95 ? -12.789 8.617 27.047 1.00 70.44 95 ASN A C 1
ATOM 742 O O . ASN A 1 95 ? -12.514 9.192 25.996 1.00 70.44 95 ASN A O 1
ATOM 746 N N . ASN A 1 96 ? -14.033 8.548 27.543 1.00 77.25 96 ASN A N 1
ATOM 747 C CA . ASN A 1 96 ? -15.278 9.054 26.930 1.00 77.25 96 ASN A CA 1
ATOM 748 C C . ASN A 1 96 ? -15.906 8.175 25.825 1.00 77.25 96 ASN A C 1
ATOM 750 O O . ASN A 1 96 ? -16.421 8.703 24.843 1.00 77.25 96 ASN A O 1
ATOM 754 N N . ASN A 1 97 ? -15.919 6.844 25.983 1.00 80.50 97 ASN A N 1
ATOM 755 C CA . ASN A 1 97 ? -16.558 5.895 25.047 1.00 80.50 97 ASN A CA 1
ATOM 756 C C . ASN A 1 97 ? -16.005 5.914 23.604 1.00 80.50 97 ASN A C 1
ATOM 758 O O . ASN A 1 97 ? -16.632 5.342 22.712 1.00 80.50 97 ASN A O 1
ATOM 762 N N . VAL A 1 98 ? -14.838 6.523 23.363 1.00 85.25 98 VAL A N 1
ATOM 763 C CA . VAL A 1 98 ? -14.164 6.530 22.056 1.00 85.25 98 VAL A CA 1
ATOM 764 C C . VAL A 1 98 ? -13.051 5.485 22.047 1.00 85.25 98 VAL A C 1
ATOM 766 O O . VAL A 1 98 ? -12.164 5.468 22.897 1.00 85.25 98 VAL A O 1
ATOM 769 N N . TYR A 1 99 ? -13.080 4.613 21.050 1.00 87.44 99 TYR A N 1
ATOM 770 C CA . TYR A 1 99 ? -12.132 3.525 20.873 1.00 87.44 99 TYR A CA 1
ATOM 771 C C . TYR A 1 99 ? -11.273 3.788 19.647 1.00 87.44 99 TYR A C 1
ATOM 773 O O . TYR A 1 99 ? -11.791 4.052 18.561 1.00 87.44 99 TYR A O 1
ATOM 781 N N . TYR A 1 100 ? -9.961 3.647 19.825 1.00 89.50 100 TYR A N 1
ATOM 782 C CA . TYR A 1 100 ? -8.995 3.689 18.738 1.00 89.50 100 TYR A CA 1
ATOM 783 C C . TYR A 1 100 ? -8.535 2.270 18.448 1.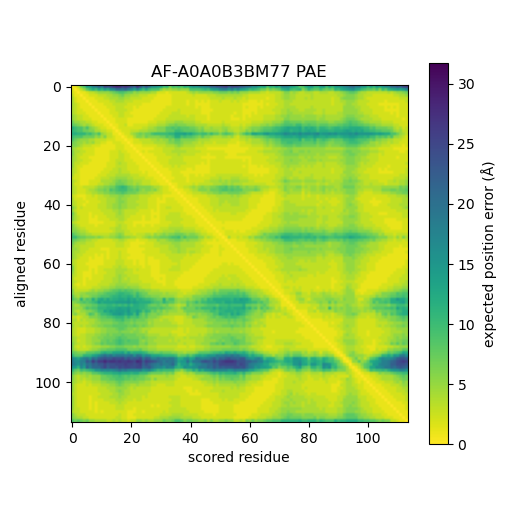00 89.50 100 TYR A C 1
ATOM 785 O O . TYR A 1 100 ? -7.916 1.612 19.285 1.00 89.50 100 TYR A O 1
ATOM 793 N N . LEU A 1 101 ? -8.858 1.782 17.260 1.00 92.69 101 LEU A N 1
ATOM 794 C CA . LEU A 1 101 ? -8.507 0.444 16.821 1.00 92.69 101 LEU A CA 1
ATOM 795 C C . LEU A 1 101 ? -7.452 0.537 15.729 1.00 92.69 101 LEU A C 1
ATOM 797 O O . LEU A 1 101 ? -7.545 1.390 14.849 1.00 92.69 101 LEU A O 1
ATOM 801 N N . ARG A 1 102 ? -6.448 -0.338 15.775 1.00 94.50 102 ARG A N 1
ATOM 802 C CA . ARG A 1 102 ? -5.352 -0.351 14.800 1.00 94.50 102 ARG A CA 1
ATOM 803 C C . ARG A 1 102 ? -5.144 -1.735 14.210 1.00 94.50 102 ARG A C 1
ATOM 805 O O . ARG A 1 102 ? -5.217 -2.726 14.935 1.00 94.50 102 ARG A O 1
ATOM 812 N N . LYS A 1 103 ? -4.835 -1.798 12.918 1.00 95.00 103 LYS A N 1
ATOM 813 C CA . LYS A 1 103 ? -4.401 -3.025 12.246 1.00 95.00 103 LYS A CA 1
ATOM 814 C C . LYS A 1 103 ? -3.313 -2.715 11.228 1.00 95.00 103 LYS A C 1
ATOM 816 O O . LYS A 1 103 ? -3.524 -1.916 10.318 1.00 95.00 103 LYS A O 1
ATOM 821 N N . ASN A 1 104 ? -2.179 -3.392 11.363 1.00 96.38 104 ASN A N 1
ATOM 822 C CA . ASN A 1 104 ? -1.108 -3.320 10.379 1.00 96.38 104 ASN A CA 1
ATOM 823 C C . ASN A 1 104 ? -1.497 -4.142 9.1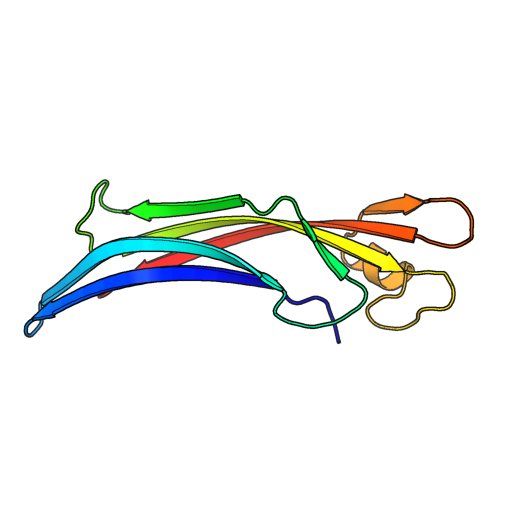48 1.00 96.38 104 ASN A C 1
ATOM 825 O O . ASN A 1 104 ? -2.017 -5.254 9.266 1.00 96.38 104 ASN A O 1
ATOM 829 N N . ILE A 1 105 ? -1.228 -3.593 7.973 1.00 96.19 105 ILE A N 1
ATOM 830 C CA . ILE A 1 105 ? -1.398 -4.254 6.685 1.00 96.19 105 ILE A CA 1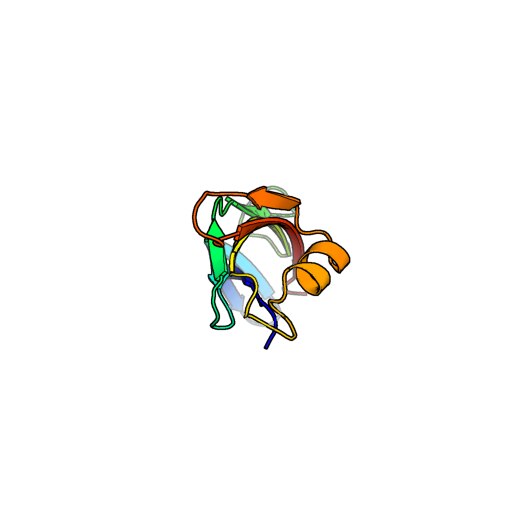
ATOM 831 C C . ILE A 1 105 ? -0.070 -4.258 5.936 1.00 96.19 105 ILE A C 1
ATOM 833 O O . ILE A 1 105 ? 0.742 -3.342 6.072 1.00 96.19 105 ILE A O 1
ATOM 837 N N . SER A 1 106 ? 0.134 -5.300 5.139 1.00 97.19 106 SER A N 1
ATOM 838 C CA . SER A 1 106 ? 1.262 -5.436 4.226 1.00 97.19 106 SER A CA 1
ATOM 839 C C . SER A 1 106 ? 0.744 -5.965 2.897 1.00 97.19 106 SER A C 1
ATOM 841 O O . SER A 1 106 ? -0.148 -6.817 2.881 1.00 97.19 106 SER A O 1
ATOM 843 N N . LEU A 1 107 ? 1.275 -5.448 1.794 1.00 97.81 107 LEU A N 1
ATOM 844 C CA . LEU A 1 107 ? 0.979 -5.939 0.456 1.00 97.81 107 LEU A CA 1
ATOM 845 C C . LEU A 1 107 ? 2.258 -5.963 -0.372 1.00 97.81 107 LEU A C 1
ATOM 847 O O . LEU A 1 107 ? 3.001 -4.982 -0.399 1.00 97.81 107 LEU A O 1
ATOM 851 N N . THR A 1 108 ? 2.448 -7.061 -1.095 1.00 98.25 108 THR A N 1
ATOM 852 C CA . THR A 1 108 ? 3.495 -7.215 -2.102 1.00 98.25 108 THR A CA 1
ATOM 853 C C . THR A 1 108 ? 2.856 -7.654 -3.409 1.00 98.25 108 THR A C 1
ATOM 855 O O . THR A 1 108 ? 1.990 -8.529 -3.412 1.00 98.25 108 THR A O 1
ATOM 858 N N . TYR A 1 109 ? 3.273 -7.054 -4.521 1.00 98.38 109 TYR A N 1
ATOM 859 C CA . TYR A 1 109 ? 2.881 -7.497 -5.853 1.00 98.38 109 TYR A CA 1
ATOM 860 C C . TYR A 1 109 ? 4.012 -7.326 -6.862 1.00 98.38 109 TYR A C 1
ATOM 862 O O . TYR A 1 109 ? 4.916 -6.507 -6.697 1.00 98.38 109 TYR A O 1
ATOM 870 N N . VAL A 1 110 ? 3.925 -8.105 -7.935 1.00 98.19 110 VAL A N 1
ATOM 871 C CA . VAL A 1 110 ? 4.848 -8.066 -9.067 1.00 98.19 110 VAL A CA 1
ATOM 872 C C . VAL A 1 110 ? 4.093 -7.576 -10.293 1.00 98.19 110 VAL A C 1
ATOM 874 O O . VAL A 1 110 ? 2.961 -7.991 -10.535 1.00 98.19 110 VAL A O 1
ATOM 877 N N . TYR A 1 111 ? 4.736 -6.720 -11.078 1.00 97.81 111 TYR A N 1
ATOM 878 C CA . TYR A 1 111 ? 4.259 -6.320 -12.398 1.00 97.81 111 TYR A CA 1
ATOM 879 C C . TYR A 1 111 ? 5.348 -6.597 -13.437 1.00 97.81 111 TYR A C 1
ATOM 881 O O . TYR A 1 111 ? 6.518 -6.299 -13.196 1.00 97.81 111 TYR A O 1
ATOM 889 N N . SER A 1 112 ? 4.954 -7.165 -14.576 1.00 97.00 112 SER A N 1
ATOM 890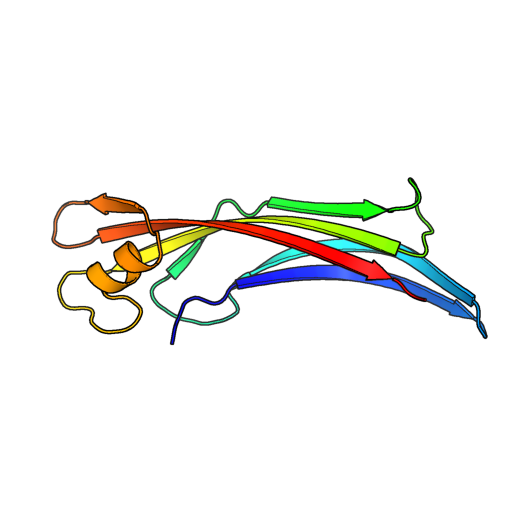 C CA . SER A 1 112 ? 5.815 -7.488 -15.717 1.00 97.00 112 SER A CA 1
ATOM 891 C C . SER A 1 112 ? 5.203 -6.913 -16.990 1.00 97.00 112 SER A C 1
ATOM 893 O O . SER A 1 112 ? 3.981 -6.868 -17.121 1.00 97.00 112 SER A O 1
ATOM 895 N N . VAL A 1 113 ? 6.048 -6.473 -17.925 1.00 95.88 113 VAL A N 1
ATOM 896 C CA . VAL A 1 113 ? 5.612 -6.021 -19.262 1.00 95.88 113 VAL A CA 1
ATOM 897 C C . VAL A 1 113 ? 5.597 -7.142 -20.313 1.00 95.88 113 VAL A C 1
ATOM 899 O O . VAL A 1 113 ? 5.299 -6.874 -21.480 1.00 95.88 113 VAL A O 1
ATOM 902 N N . TYR A 1 114 ? 5.899 -8.375 -19.895 1.00 92.50 114 TYR A N 1
ATOM 903 C CA . TYR A 1 114 ? 5.785 -9.620 -20.663 1.00 92.50 114 TYR A CA 1
ATOM 904 C C . TYR A 1 114 ? 5.031 -10.680 -19.866 1.00 92.50 114 TYR A C 1
ATOM 906 O O . TYR A 1 114 ? 5.159 -10.661 -18.615 1.00 92.50 114 TYR A O 1
#

Mean predicted aligned error: 4.52 Å

Foldseek 3Di:
DAWDKDWDWDFDWDDDDPDIWTQDTPDIWMDGPDDDQKDKAPKDKDKDAPVHDPRHQKIKIKIKIKIKGKDFCVDDDNRHPVNLVVVPWDWDDDPDRIIITIDMDMDMDMDGPD

Solvent-accessible surface area (backbone atoms only — not comparable to full-atom values): 6594 Å² total; per-residue (Å²): 124,60,91,38,70,47,80,48,74,44,69,43,71,51,74,57,92,92,48,57,35,36,58,44,78,77,47,53,47,73,45,77,71,50,78,69,66,56,49,81,40,78,74,43,55,47,71,46,46,73,76,76,44,74,65,22,53,35,36,38,37,42,34,38,31,29,43,39,33,60,40,38,88,85,45,65,66,71,62,10,67,68,51,36,44,75,75,62,33,49,77,45,85,46,88,86,66,39,37,41,31,38,34,80,46,74,52,74,51,73,52,58,76,116

Nearest PDB structures (foldseek):
  5a72-assembly1_A  TM=4.994E-01  e=1.349E+00  Chlorella vulgaris
  5a78-assembly1_A  TM=4.937E-01  e=1.349E+00  Chlorella vulgaris
  8ojv-assembly1_H  TM=2.758E-01  e=8.787E-01  Homo sapiens
  4yis-assembly2_B  TM=4.437E-01  e=6.736E+00  Cryphonectria parasitica
  4yit-assembly2_D  TM=3.359E-01  e=4.387E+00  Gremmeniella abietina

Secondary structure (DSSP, 8-state):
----EEEEEEEEEEEETTEEEEEEEEEEEEEE-S-SSEEEEEEEEEEEETTSSSSBSEEEEEEEEEEEEEEETT--GGGSHHHHHHTTPEEEEETTTEEEEEEEEEEEEEEE--

Sequence (114 aa):
MAAVSRLYTVLTIYTYGSFRQIDKVNYTYWVEASSGPWELRDKYAITISRTGSFPTTAIETTGTATIVVTTNTTVTGSFSIEYLKSIGFTVSYVNNNVYYLRKNISLTYVYSVY

Radius of gyration: 18.77 Å; Cα contacts (8 Å, |Δi|>4): 260; chains: 1; bounding box: 42×19×60 Å